Protein AF-A0A382T7W8-F1 (afdb_monomer)

Organism: NCBI:txid408172

Solvent-accessible surface area (backbone atoms only — not comparable to full-atom values): 5792 Å² total; per-residue (Å²): 133,56,65,56,66,67,54,48,40,66,73,26,38,45,56,27,25,52,68,56,70,65,60,43,75,67,51,45,52,49,53,52,50,43,17,41,72,63,24,56,38,64,34,42,55,50,86,75,90,58,77,22,21,9,39,61,43,50,34,61,68,61,52,53,44,44,48,67,74,53,28,65,84,33,58,71,57,40,50,45,56,58,68,60,46,56,88,92,44,56,72,65,53,27,34,35,70,34,62,38,38,33,43,47,74,69,105

Structure (mmCIF, N/CA/C/O backbone):
data_AF-A0A382T7W8-F1
#
_entry.id   AF-A0A382T7W8-F1
#
loop_
_atom_site.group_PDB
_atom_site.id
_atom_site.type_symbol
_atom_site.label_atom_id
_atom_site.label_alt_id
_atom_site.label_comp_id
_atom_site.label_asym_id
_atom_site.label_entity_id
_atom_site.label_seq_id
_atom_site.pdbx_PDB_ins_code
_atom_site.Cartn_x
_atom_site.Cartn_y
_atom_site.Cartn_z
_atom_site.occupancy
_atom_site.B_iso_or_equiv
_atom_site.auth_seq_id
_atom_site.auth_comp_id
_atom_site.auth_asym_id
_atom_site.auth_atom_id
_atom_site.pdbx_PDB_model_num
ATOM 1 N N . MET A 1 1 ? 10.746 -16.119 -11.000 1.00 75.88 1 MET A N 1
ATOM 2 C CA . MET A 1 1 ? 10.865 -16.362 -9.547 1.00 75.88 1 MET A CA 1
ATOM 3 C C . MET A 1 1 ? 10.128 -15.226 -8.864 1.00 75.88 1 MET A C 1
ATOM 5 O O . MET A 1 1 ? 10.427 -14.095 -9.216 1.00 75.88 1 MET A O 1
ATOM 9 N N . SER A 1 2 ? 9.146 -15.521 -8.011 1.00 92.50 2 SER A N 1
ATOM 10 C CA . SER A 1 2 ? 8.316 -14.541 -7.287 1.00 92.50 2 SER A CA 1
ATOM 11 C C . SER A 1 2 ? 8.603 -14.571 -5.792 1.00 92.50 2 SER A C 1
ATOM 13 O O . SER A 1 2 ? 9.297 -15.471 -5.315 1.00 92.50 2 SER A O 1
ATOM 15 N N . LEU A 1 3 ? 8.043 -13.608 -5.056 1.00 95.00 3 LEU A N 1
ATOM 16 C CA . LEU A 1 3 ? 7.921 -13.731 -3.605 1.00 95.00 3 LEU A CA 1
ATOM 17 C C . LEU A 1 3 ? 7.114 -14.987 -3.247 1.00 95.00 3 LEU A C 1
ATOM 19 O O . LEU A 1 3 ? 6.198 -15.383 -3.976 1.00 95.00 3 LEU A O 1
ATOM 23 N N . ASP A 1 4 ? 7.458 -15.607 -2.118 1.00 97.69 4 ASP A N 1
ATOM 24 C CA . ASP A 1 4 ? 6.678 -16.709 -1.565 1.00 97.69 4 ASP A CA 1
ATOM 25 C C . ASP A 1 4 ? 5.320 -16.185 -1.079 1.00 97.69 4 ASP A C 1
ATOM 27 O O . ASP A 1 4 ? 5.243 -15.241 -0.289 1.00 97.69 4 ASP A O 1
ATOM 31 N N . ALA A 1 5 ? 4.236 -16.796 -1.559 1.00 97.12 5 ALA A N 1
ATOM 32 C CA . ALA A 1 5 ? 2.883 -16.329 -1.273 1.00 97.12 5 ALA A CA 1
ATOM 33 C C . ALA A 1 5 ? 2.519 -16.453 0.216 1.00 97.12 5 ALA A C 1
ATOM 35 O O . ALA A 1 5 ? 1.780 -15.617 0.736 1.00 97.12 5 ALA A O 1
ATOM 36 N N . THR A 1 6 ? 3.055 -17.458 0.915 1.00 97.75 6 THR A N 1
ATOM 37 C CA . THR A 1 6 ? 2.817 -17.647 2.352 1.00 97.75 6 THR A CA 1
ATOM 38 C C . THR A 1 6 ? 3.509 -16.547 3.147 1.00 97.75 6 THR A C 1
ATOM 40 O O . THR A 1 6 ? 2.891 -15.950 4.026 1.00 97.75 6 THR A O 1
ATOM 43 N N . GLN A 1 7 ? 4.754 -16.215 2.800 1.00 98.25 7 GLN A N 1
ATOM 44 C CA . GLN A 1 7 ? 5.487 -15.112 3.421 1.00 98.25 7 GLN A CA 1
ATOM 45 C C . GLN A 1 7 ? 4.844 -13.758 3.117 1.00 98.25 7 GLN A C 1
ATOM 47 O O . GLN A 1 7 ? 4.626 -12.977 4.040 1.00 98.25 7 GLN A O 1
ATOM 52 N N . LEU A 1 8 ? 4.471 -13.488 1.861 1.00 98.31 8 LEU A N 1
ATOM 53 C CA . LEU A 1 8 ? 3.793 -12.241 1.489 1.00 98.31 8 LEU A CA 1
ATOM 54 C C . LEU A 1 8 ? 2.484 -12.073 2.276 1.00 98.31 8 LEU A C 1
ATOM 56 O O . LEU A 1 8 ? 2.207 -11.011 2.829 1.00 98.31 8 LEU A O 1
ATOM 60 N N . ARG A 1 9 ? 1.709 -13.149 2.408 1.00 98.19 9 ARG A N 1
ATOM 61 C CA . ARG A 1 9 ? 0.481 -13.164 3.202 1.00 98.19 9 ARG A CA 1
ATOM 62 C C . ARG A 1 9 ? 0.743 -12.912 4.689 1.00 98.19 9 ARG A C 1
ATOM 64 O O . ARG A 1 9 ? 0.160 -11.998 5.262 1.00 98.19 9 ARG A O 1
ATOM 71 N N . GLN A 1 10 ? 1.607 -13.711 5.313 1.00 98.19 10 GLN A N 1
ATOM 72 C CA . GLN A 1 10 ? 1.783 -13.730 6.770 1.00 98.19 10 GLN A CA 1
ATOM 73 C C . GLN A 1 10 ? 2.631 -12.572 7.301 1.00 98.19 10 GLN A C 1
ATOM 75 O O . GLN A 1 10 ? 2.416 -12.135 8.428 1.00 98.19 10 GLN A O 1
ATOM 80 N N . MET A 1 11 ? 3.597 -12.089 6.518 1.00 98.38 11 MET A N 1
ATOM 81 C CA . MET A 1 11 ? 4.572 -11.088 6.964 1.00 98.38 11 MET A CA 1
ATOM 82 C C . MET A 1 11 ? 4.256 -9.675 6.473 1.00 98.38 11 MET A C 1
ATOM 84 O O . MET A 1 11 ? 4.774 -8.718 7.043 1.00 98.38 11 MET A O 1
ATOM 88 N N . VAL A 1 12 ? 3.425 -9.533 5.436 1.00 98.38 12 VAL A N 1
ATOM 89 C CA . VAL A 1 12 ? 3.094 -8.227 4.847 1.00 98.38 12 VAL A CA 1
ATOM 90 C C . VAL A 1 12 ? 1.598 -7.964 4.900 1.00 98.38 12 VAL A C 1
ATOM 92 O O . VAL A 1 12 ? 1.178 -7.050 5.601 1.00 98.38 12 VAL A O 1
ATOM 95 N N . ILE A 1 13 ? 0.796 -8.757 4.182 1.00 98.62 13 ILE A N 1
ATOM 96 C CA . ILE A 1 13 ? -0.623 -8.450 3.957 1.00 98.62 13 ILE A CA 1
ATOM 97 C C . ILE A 1 13 ? -1.394 -8.512 5.268 1.00 98.62 13 ILE A C 1
ATOM 99 O O . ILE A 1 13 ? -2.012 -7.529 5.663 1.00 98.62 13 ILE A O 1
ATOM 103 N N . LYS A 1 14 ? -1.329 -9.639 5.981 1.00 98.56 14 LYS A N 1
ATOM 104 C CA . LYS A 1 14 ? -2.063 -9.802 7.234 1.00 98.56 14 LYS A CA 1
ATOM 105 C C . LYS A 1 14 ? -1.697 -8.727 8.269 1.00 98.56 14 LYS A C 1
ATOM 107 O O . LYS A 1 14 ? -2.616 -8.040 8.714 1.00 98.56 14 LYS A O 1
ATOM 112 N N . PRO A 1 15 ? -0.408 -8.491 8.597 1.00 98.44 15 PRO A N 1
ATOM 113 C CA . PRO A 1 15 ? -0.040 -7.449 9.554 1.00 98.44 15 PRO A CA 1
ATOM 114 C C . PRO A 1 15 ? -0.443 -6.037 9.116 1.00 98.44 15 PRO A C 1
ATOM 116 O O . PRO A 1 15 ? -0.810 -5.229 9.966 1.00 98.44 15 PRO A O 1
ATOM 119 N N . ALA A 1 16 ? -0.381 -5.728 7.816 1.00 98.19 16 ALA A N 1
ATOM 120 C CA . ALA A 1 16 ? -0.830 -4.444 7.283 1.00 98.19 16 ALA A CA 1
ATOM 121 C C . ALA A 1 16 ? -2.337 -4.252 7.511 1.00 98.19 16 ALA A C 1
ATOM 123 O O . ALA A 1 16 ? -2.759 -3.287 8.141 1.00 98.19 16 ALA A O 1
ATOM 124 N N . LEU A 1 17 ? -3.158 -5.226 7.107 1.00 98.44 17 LEU A N 1
ATOM 125 C CA . LEU A 1 17 ? -4.610 -5.129 7.263 1.00 98.44 17 LEU A CA 1
ATOM 126 C C . LEU A 1 17 ? -5.063 -5.134 8.731 1.00 98.44 17 LEU A C 1
ATOM 128 O O . LEU A 1 17 ? -6.069 -4.504 9.063 1.00 98.44 17 LEU A O 1
ATOM 132 N N . GLU A 1 18 ? -4.350 -5.844 9.611 1.00 98.12 18 GLU A N 1
ATOM 133 C CA . GLU A 1 18 ? -4.621 -5.844 11.054 1.00 98.12 18 GLU A CA 1
ATOM 134 C C . GLU A 1 18 ? -4.361 -4.464 11.669 1.00 98.12 18 GLU A C 1
ATOM 136 O O . GLU A 1 18 ? -5.200 -3.974 12.425 1.00 98.12 18 GLU A O 1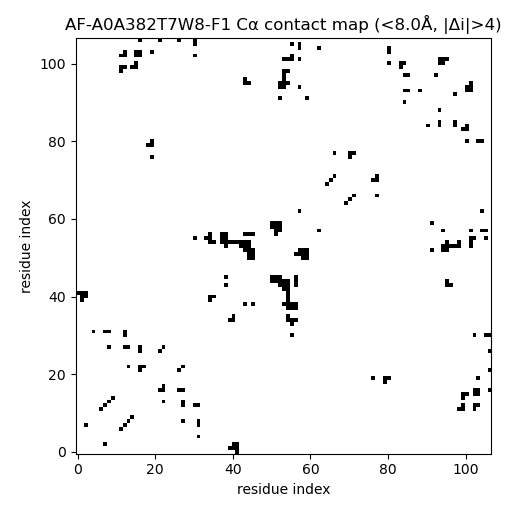
ATOM 141 N N . LYS A 1 19 ? -3.257 -3.800 11.298 1.00 96.81 19 LYS A N 1
ATOM 142 C CA . LYS A 1 19 ? -2.946 -2.431 11.747 1.00 96.81 19 LYS A CA 1
ATOM 143 C C . LYS A 1 19 ? -3.942 -1.404 11.214 1.00 96.81 19 LYS A C 1
ATOM 145 O O . LYS A 1 19 ? -4.376 -0.531 11.964 1.00 96.81 19 LYS A O 1
ATOM 150 N N . LEU A 1 20 ? -4.385 -1.567 9.969 1.00 96.25 20 LEU A N 1
ATOM 151 C CA . LEU A 1 20 ? -5.451 -0.749 9.395 1.00 96.25 20 LEU A CA 1
ATOM 152 C C . LEU A 1 20 ? -6.803 -0.972 10.102 1.00 96.25 20 LEU A C 1
ATOM 154 O O . LEU A 1 20 ? -7.677 -0.103 10.096 1.00 96.25 20 LEU A O 1
ATOM 158 N N . GLY A 1 21 ? -6.985 -2.127 10.752 1.00 97.25 21 GLY A N 1
ATOM 159 C CA . GLY A 1 21 ? -8.248 -2.559 11.353 1.00 97.25 21 GLY A CA 1
ATOM 160 C C . GLY A 1 21 ? -9.277 -3.039 10.325 1.00 97.25 21 GLY A C 1
ATOM 161 O O . GLY A 1 21 ? -10.470 -3.049 10.615 1.00 97.25 21 GLY A O 1
ATOM 162 N N . LEU A 1 22 ? -8.825 -3.418 9.124 1.00 97.19 22 LEU A N 1
ATOM 163 C CA . LEU A 1 22 ? -9.660 -3.872 8.003 1.00 97.19 22 LEU A CA 1
ATOM 164 C C . LEU A 1 22 ? -9.397 -5.334 7.612 1.00 97.19 22 LEU A C 1
ATOM 166 O O . LEU A 1 22 ? -9.824 -5.784 6.538 1.00 97.19 22 LEU A O 1
ATOM 170 N N . TRP A 1 23 ? -8.700 -6.081 8.471 1.00 98.44 23 TRP A N 1
ATOM 171 C CA . TRP A 1 23 ? -8.429 -7.493 8.245 1.00 98.44 23 TRP A CA 1
ATOM 172 C C . TRP A 1 23 ? -9.706 -8.335 8.289 1.00 98.44 23 TRP A C 1
ATOM 174 O O . TRP A 1 23 ? -10.550 -8.234 9.178 1.00 98.44 23 TRP A O 1
ATOM 184 N N . SER A 1 24 ? -9.803 -9.219 7.307 1.00 98.50 24 SER A N 1
ATOM 185 C CA . SER A 1 24 ? -10.656 -10.399 7.300 1.00 98.50 24 SER A CA 1
ATOM 186 C C . SER A 1 24 ? -9.992 -11.422 6.384 1.00 98.50 24 SER A C 1
ATOM 188 O O . SER A 1 24 ? -9.199 -11.046 5.519 1.00 98.50 24 SER A O 1
ATOM 190 N N . MET A 1 25 ? -10.347 -12.700 6.514 1.00 97.88 25 MET A N 1
ATOM 191 C CA . MET A 1 25 ? -9.825 -13.739 5.618 1.00 97.88 25 MET A CA 1
ATOM 192 C C . MET A 1 25 ? -10.085 -13.400 4.139 1.00 97.88 25 MET A C 1
ATOM 194 O O . MET A 1 25 ? -9.205 -13.561 3.304 1.00 97.88 25 MET A O 1
ATOM 198 N N . ALA A 1 26 ? -11.262 -12.852 3.818 1.00 98.44 26 ALA A N 1
ATOM 199 C CA . ALA A 1 26 ? -11.593 -12.438 2.456 1.00 98.44 26 ALA A CA 1
ATOM 200 C C . ALA A 1 26 ? -10.742 -11.253 1.967 1.00 98.44 26 ALA A C 1
ATOM 202 O O . ALA A 1 26 ? -10.311 -11.243 0.818 1.00 98.44 26 ALA A O 1
ATOM 203 N N . ALA A 1 27 ? -10.481 -10.267 2.831 1.00 98.44 27 ALA A N 1
ATOM 204 C CA . ALA A 1 27 ? -9.637 -9.123 2.492 1.00 98.44 27 ALA A CA 1
ATOM 205 C C . ALA A 1 27 ? -8.178 -9.536 2.249 1.00 98.44 27 ALA A C 1
ATOM 207 O O . ALA A 1 27 ? -7.548 -9.053 1.315 1.00 98.44 27 ALA A O 1
ATOM 208 N N . GLU A 1 28 ? -7.656 -10.454 3.061 1.00 98.31 28 GLU A N 1
ATOM 209 C CA . GLU A 1 28 ? -6.310 -11.004 2.901 1.00 98.31 28 GLU A CA 1
ATOM 210 C C . GLU A 1 28 ? -6.148 -11.746 1.564 1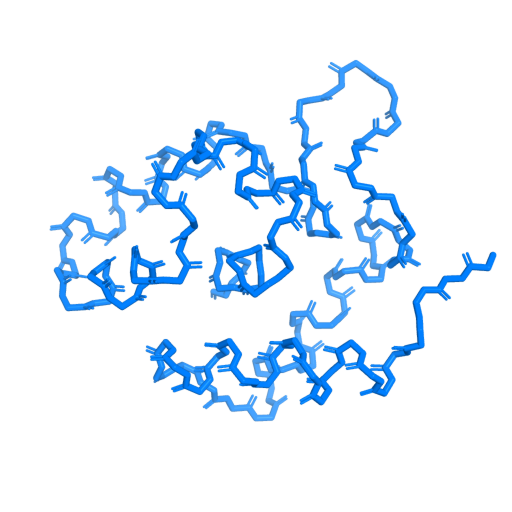.00 98.31 28 GLU A C 1
ATOM 212 O O . GLU A 1 28 ? -5.188 -11.494 0.835 1.00 98.31 28 GLU A O 1
ATOM 217 N N . GLU A 1 29 ? -7.104 -12.614 1.214 1.00 98.25 29 GLU A N 1
ATOM 218 C CA . GLU A 1 29 ? -7.103 -13.327 -0.071 1.00 98.25 29 GLU A CA 1
ATOM 219 C C . GLU A 1 29 ? -7.235 -12.370 -1.258 1.00 98.25 29 GLU A C 1
ATOM 221 O O . GLU A 1 29 ? -6.538 -12.537 -2.258 1.00 98.25 29 GLU A O 1
ATOM 226 N N . LEU A 1 30 ? -8.081 -11.340 -1.141 1.00 98.62 30 LEU A N 1
ATOM 227 C CA . LEU A 1 30 ? -8.241 -10.328 -2.183 1.00 98.62 30 LEU A CA 1
ATOM 228 C C . LEU A 1 30 ? -6.924 -9.590 -2.437 1.00 98.62 30 LEU A C 1
ATOM 230 O O . LEU A 1 30 ? -6.465 -9.541 -3.572 1.00 98.62 30 LEU A O 1
ATOM 234 N N . VAL A 1 31 ? -6.288 -9.066 -1.386 1.00 98.69 31 VAL A N 1
ATOM 235 C CA . VAL A 1 31 ? -5.038 -8.300 -1.512 1.00 98.69 31 VAL A CA 1
ATOM 236 C C . VAL A 1 31 ? -3.902 -9.182 -2.042 1.00 98.69 31 VAL A C 1
ATOM 238 O O . VAL A 1 31 ? -3.099 -8.723 -2.856 1.00 98.69 31 VAL A O 1
ATOM 241 N N . LEU A 1 32 ? -3.836 -10.460 -1.654 1.00 98.69 32 LEU A N 1
ATOM 242 C CA . LEU A 1 32 ? -2.864 -11.394 -2.229 1.00 98.69 32 LEU A CA 1
ATOM 243 C C . LEU A 1 32 ? -3.147 -11.666 -3.712 1.00 98.69 32 LEU A C 1
ATOM 245 O O . LEU A 1 32 ? -2.223 -11.644 -4.527 1.00 98.69 32 LEU A O 1
ATOM 249 N N . GLY A 1 33 ? -4.411 -11.914 -4.058 1.00 98.50 33 GLY A N 1
ATOM 250 C CA . GLY A 1 33 ? -4.850 -12.149 -5.430 1.00 98.50 33 GLY A CA 1
ATOM 251 C C . GLY A 1 33 ? -4.515 -10.973 -6.344 1.00 98.50 33 GLY A C 1
ATOM 252 O O . GLY A 1 33 ? -3.951 -11.182 -7.416 1.00 98.50 33 GLY A O 1
ATOM 253 N N . THR A 1 34 ? -4.759 -9.743 -5.887 1.00 98.50 34 THR A N 1
ATOM 254 C CA . THR A 1 34 ? -4.397 -8.525 -6.621 1.00 98.50 34 THR A CA 1
ATOM 255 C C . THR A 1 34 ? -2.892 -8.454 -6.872 1.00 98.50 34 THR A C 1
ATOM 257 O O . THR A 1 34 ? -2.486 -8.243 -8.008 1.00 98.50 34 THR A O 1
ATOM 260 N N . ALA A 1 35 ? -2.039 -8.724 -5.874 1.00 98.44 35 ALA A N 1
ATOM 261 C CA . ALA A 1 35 ? -0.586 -8.724 -6.087 1.00 98.44 35 ALA A CA 1
ATOM 262 C C . ALA A 1 35 ? -0.136 -9.742 -7.156 1.00 98.44 35 ALA A C 1
ATOM 264 O O . ALA A 1 35 ? 0.778 -9.474 -7.941 1.00 98.44 35 ALA A O 1
ATOM 265 N N . ILE A 1 36 ? -0.776 -10.915 -7.197 1.00 98.06 36 ILE A N 1
ATOM 266 C CA . ILE A 1 36 ? -0.491 -11.953 -8.195 1.00 98.06 36 ILE A CA 1
ATOM 267 C C . ILE A 1 36 ? -0.941 -11.508 -9.591 1.00 98.06 36 ILE A C 1
ATOM 269 O O . ILE A 1 36 ? -0.188 -11.674 -10.546 1.00 98.06 36 ILE A O 1
ATOM 273 N N . VAL A 1 37 ? -2.145 -10.950 -9.724 1.00 97.88 37 VAL A N 1
ATOM 274 C CA . VAL A 1 37 ? -2.690 -10.532 -11.025 1.00 97.88 37 VAL A CA 1
ATOM 275 C C . VAL A 1 37 ? -1.927 -9.336 -11.590 1.00 97.88 37 VAL A C 1
ATOM 277 O O . VAL A 1 37 ? -1.554 -9.350 -12.759 1.00 97.88 37 VAL A O 1
ATOM 280 N N . GLU A 1 38 ? -1.659 -8.335 -10.756 1.00 97.50 38 GLU A N 1
ATOM 281 C CA . GLU A 1 38 ? -1.102 -7.055 -11.194 1.00 97.50 38 GLU A CA 1
ATOM 282 C C . GLU A 1 38 ? 0.404 -7.120 -11.473 1.00 97.50 38 GLU A C 1
ATOM 284 O O . GLU A 1 38 ? 0.905 -6.501 -12.410 1.00 97.50 38 GLU A O 1
ATOM 289 N N . SER A 1 39 ? 1.161 -7.883 -10.678 1.00 97.06 39 SER A N 1
ATOM 290 C CA . SER A 1 39 ? 2.629 -7.885 -10.766 1.00 97.06 39 SER A CA 1
ATOM 291 C C . SER A 1 39 ? 3.276 -9.264 -10.746 1.00 97.06 39 SER A C 1
ATOM 293 O O . SER A 1 39 ? 4.506 -9.354 -10.658 1.00 97.06 39 SER A O 1
ATOM 295 N N . ALA A 1 40 ? 2.482 -10.341 -10.769 1.00 97.06 40 ALA A N 1
ATOM 296 C CA . ALA A 1 40 ? 2.942 -11.705 -10.502 1.00 97.06 40 ALA A CA 1
ATOM 297 C C . ALA A 1 40 ? 3.678 -11.852 -9.152 1.00 97.06 40 ALA A C 1
ATOM 299 O O . ALA A 1 40 ? 4.465 -12.783 -8.980 1.00 97.06 40 ALA A O 1
ATOM 300 N N . ALA A 1 41 ? 3.448 -10.930 -8.204 1.00 97.12 41 ALA A N 1
ATOM 301 C CA . ALA A 1 41 ? 4.232 -10.770 -6.978 1.00 97.12 41 ALA A CA 1
ATOM 302 C C . ALA A 1 41 ? 5.758 -10.689 -7.235 1.00 97.12 41 ALA A C 1
ATOM 304 O O . ALA A 1 41 ? 6.569 -11.255 -6.492 1.00 97.12 41 ALA A O 1
ATOM 305 N N . ILE A 1 42 ? 6.141 -10.018 -8.328 1.00 96.44 42 ILE A N 1
ATOM 306 C CA . ILE A 1 42 ? 7.524 -9.868 -8.807 1.00 96.44 42 ILE A CA 1
ATOM 307 C C . ILE A 1 42 ? 7.864 -8.396 -9.043 1.00 96.44 42 ILE A C 1
ATOM 309 O O . ILE A 1 42 ? 8.922 -7.929 -8.620 1.00 96.44 42 ILE A O 1
ATOM 313 N N . TYR A 1 43 ? 7.002 -7.671 -9.754 1.00 96.56 43 TYR A N 1
ATOM 314 C CA . TYR A 1 43 ? 7.347 -6.360 -10.299 1.00 96.56 43 TYR A CA 1
ATOM 315 C C . TYR A 1 43 ? 6.878 -5.213 -9.399 1.00 96.56 43 TYR A C 1
ATOM 317 O O . TYR A 1 43 ? 5.717 -5.132 -9.016 1.00 96.56 43 TYR A O 1
ATOM 325 N N . LEU A 1 44 ? 7.788 -4.284 -9.092 1.00 96.38 44 LEU A N 1
ATOM 326 C CA . LEU A 1 44 ? 7.482 -3.062 -8.328 1.00 96.38 44 LEU A CA 1
ATOM 327 C C . LEU A 1 44 ? 7.186 -1.849 -9.220 1.00 96.38 44 LEU A C 1
ATOM 329 O O . LEU A 1 44 ? 6.862 -0.772 -8.725 1.00 96.38 44 LEU A O 1
ATOM 333 N N . ARG A 1 45 ? 7.329 -2.000 -10.536 1.00 94.25 45 ARG A N 1
ATOM 334 C CA . ARG A 1 45 ? 7.006 -0.981 -11.532 1.00 94.25 45 ARG A CA 1
ATOM 335 C C . ARG A 1 45 ? 6.386 -1.667 -12.736 1.00 94.25 45 ARG A C 1
ATOM 337 O O . ARG A 1 45 ? 6.874 -2.719 -13.150 1.00 94.25 45 ARG A O 1
ATOM 344 N N . GLN A 1 46 ? 5.348 -1.049 -13.281 1.00 91.88 46 GLN A N 1
ATOM 345 C CA . GLN A 1 46 ? 4.652 -1.547 -14.456 1.00 91.88 46 GLN A CA 1
ATOM 346 C C . GLN A 1 46 ? 5.593 -1.722 -15.649 1.00 91.88 46 GLN A C 1
ATOM 348 O O . GLN A 1 46 ? 6.504 -0.922 -15.880 1.00 91.88 46 GLN A O 1
ATOM 353 N N . HIS A 1 47 ? 5.339 -2.749 -16.456 1.00 85.25 47 HIS A N 1
ATOM 354 C CA . HIS A 1 47 ? 5.936 -2.845 -17.781 1.00 85.25 47 HIS A CA 1
ATOM 355 C C . HIS A 1 47 ? 5.254 -1.870 -18.749 1.00 85.25 47 HIS A C 1
ATOM 357 O O . HIS A 1 47 ? 4.030 -1.836 -18.852 1.00 85.25 47 HIS A O 1
ATOM 363 N N . GLY A 1 48 ? 6.052 -1.107 -19.497 1.00 84.12 48 GLY A N 1
ATOM 364 C 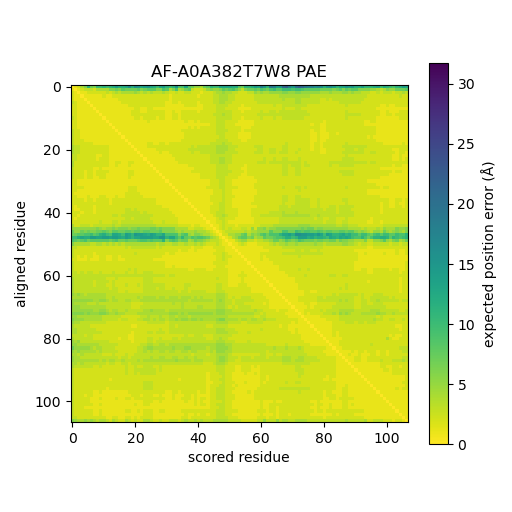CA . GLY A 1 48 ? 5.564 -0.101 -20.443 1.00 84.12 48 GLY A CA 1
ATOM 365 C C . GLY A 1 48 ? 5.711 1.325 -19.912 1.00 84.12 48 GLY A C 1
ATOM 366 O O . GLY A 1 48 ? 6.595 1.604 -19.106 1.00 84.12 48 GLY A O 1
ATOM 367 N N . ALA A 1 49 ? 4.876 2.238 -20.410 1.00 83.62 49 ALA A N 1
ATOM 368 C CA . ALA A 1 49 ? 4.936 3.668 -20.082 1.00 83.62 49 ALA A CA 1
ATOM 369 C C . ALA A 1 49 ? 3.978 4.091 -18.947 1.00 83.62 49 ALA A C 1
ATOM 371 O O . ALA A 1 49 ? 3.840 5.284 -18.687 1.00 83.62 49 ALA A O 1
ATOM 372 N N . GLY A 1 50 ? 3.292 3.136 -18.308 1.00 87.50 50 GLY A N 1
ATOM 373 C CA . GLY A 1 50 ? 2.327 3.406 -17.241 1.00 87.50 50 GLY A CA 1
ATOM 374 C C . GLY A 1 50 ? 2.996 3.739 -15.898 1.00 87.50 50 GLY A C 1
ATOM 375 O O . GLY A 1 50 ? 4.118 3.288 -15.644 1.00 87.50 50 GLY A O 1
ATOM 376 N N . PRO A 1 51 ? 2.347 4.545 -15.035 1.00 96.25 51 PRO A N 1
ATOM 377 C CA . PRO A 1 51 ? 2.958 5.057 -13.813 1.00 96.25 51 PRO A CA 1
ATOM 378 C C . PRO A 1 51 ? 2.781 4.139 -12.596 1.00 96.25 51 PRO A C 1
ATOM 380 O O . PRO A 1 51 ? 3.191 4.536 -11.508 1.00 96.25 51 PRO A O 1
ATOM 383 N N . ALA A 1 52 ? 2.162 2.963 -12.739 1.00 97.50 52 ALA A N 1
ATOM 384 C CA . ALA A 1 52 ? 1.785 2.114 -11.616 1.00 97.50 52 ALA A CA 1
ATOM 385 C C . ALA A 1 52 ? 2.983 1.544 -10.828 1.00 97.50 52 ALA A C 1
ATOM 387 O O . ALA A 1 52 ? 4.028 1.179 -11.390 1.00 97.50 52 ALA A O 1
ATOM 388 N N . LEU A 1 53 ? 2.824 1.485 -9.498 1.00 98.19 53 LEU A N 1
ATOM 389 C CA . LEU A 1 53 ? 3.892 1.206 -8.534 1.00 98.19 53 LEU A CA 1
ATOM 390 C C . LEU A 1 53 ? 3.537 0.077 -7.557 1.00 98.19 53 LEU A C 1
ATOM 392 O O . LEU A 1 53 ? 2.384 -0.112 -7.171 1.00 98.19 53 LEU A O 1
ATOM 396 N N . GLY A 1 54 ? 4.574 -0.629 -7.102 1.00 97.88 54 GLY A N 1
ATOM 397 C CA . GLY A 1 54 ? 4.492 -1.675 -6.085 1.00 97.88 54 GLY A CA 1
ATOM 398 C C . GLY A 1 54 ? 3.869 -2.976 -6.592 1.00 97.88 54 GLY A C 1
ATOM 399 O O . GLY A 1 54 ? 3.493 -3.101 -7.755 1.00 97.88 54 GLY A O 1
ATOM 400 N N . LEU A 1 55 ? 3.740 -3.965 -5.705 1.00 98.06 55 LEU A N 1
ATOM 401 C CA . LEU A 1 55 ? 3.180 -5.273 -6.075 1.00 98.06 55 LEU A CA 1
ATOM 402 C C . LEU A 1 55 ? 1.710 -5.202 -6.514 1.00 98.06 55 LEU A C 1
ATOM 404 O O . LEU A 1 55 ? 1.258 -6.061 -7.264 1.00 98.06 55 LEU A O 1
ATOM 408 N N . TRP A 1 56 ? 0.983 -4.183 -6.060 1.00 98.38 56 TRP A N 1
ATOM 409 C CA . TRP A 1 56 ? -0.430 -3.964 -6.379 1.00 98.38 56 TRP A CA 1
ATOM 410 C C . TRP A 1 56 ? -0.652 -2.989 -7.534 1.00 98.38 56 TRP A C 1
ATOM 412 O O . TRP A 1 56 ? -1.796 -2.660 -7.810 1.00 98.38 56 TRP A O 1
ATOM 422 N N . GLN A 1 57 ? 0.424 -2.520 -8.180 1.00 98.12 57 GLN A N 1
ATOM 423 C CA . GLN A 1 57 ? 0.372 -1.631 -9.346 1.00 98.12 57 GLN A CA 1
ATOM 424 C C . GLN A 1 57 ? -0.599 -0.453 -9.154 1.00 98.12 57 GLN A C 1
ATOM 426 O O . GLN A 1 57 ? -1.428 -0.146 -10.006 1.00 98.12 57 GLN A O 1
ATOM 431 N N . VAL A 1 58 ? -0.472 0.243 -8.024 1.00 98.00 58 VAL A N 1
ATOM 432 C CA . VAL A 1 58 ? -1.288 1.428 -7.750 1.00 98.00 58 VAL A CA 1
ATOM 433 C C . VAL A 1 58 ? -0.698 2.614 -8.504 1.00 98.00 58 VAL A C 1
ATOM 435 O O . VAL A 1 58 ? 0.491 2.920 -8.367 1.00 98.00 58 VAL A O 1
ATOM 438 N N . GLU A 1 59 ? -1.519 3.297 -9.299 1.00 97.50 59 GLU A N 1
ATOM 439 C CA . GLU A 1 59 ? -1.119 4.552 -9.930 1.00 97.50 59 GLU A CA 1
ATOM 440 C C . GLU A 1 59 ? -1.095 5.699 -8.905 1.00 97.50 59 GLU A C 1
ATOM 442 O O . GLU A 1 59 ? -2.013 5.811 -8.087 1.00 97.50 59 GLU A O 1
ATOM 447 N N . PRO A 1 60 ? -0.107 6.612 -8.963 1.00 96.75 60 PRO A N 1
ATOM 448 C CA . PRO A 1 60 ? -0.053 7.771 -8.071 1.00 96.75 60 PRO A CA 1
ATOM 449 C C . PRO A 1 60 ? -1.325 8.631 -8.088 1.00 96.75 60 PRO A C 1
ATOM 451 O O . PRO A 1 60 ? -1.747 9.110 -7.046 1.00 96.75 60 PRO A O 1
ATOM 454 N N . ALA A 1 61 ? -1.986 8.774 -9.241 1.00 96.56 61 ALA A N 1
ATOM 455 C CA . ALA A 1 61 ? -3.240 9.523 -9.328 1.00 96.56 61 ALA A CA 1
ATOM 456 C C . ALA A 1 61 ? -4.390 8.835 -8.566 1.00 96.56 61 ALA A C 1
ATOM 458 O O . ALA A 1 61 ? -5.168 9.504 -7.892 1.00 96.56 61 ALA A O 1
ATOM 459 N N . THR A 1 62 ? -4.479 7.501 -8.630 1.00 96.56 62 THR A N 1
ATOM 460 C CA . THR A 1 62 ? -5.438 6.712 -7.838 1.00 96.56 62 THR A CA 1
ATOM 461 C C . THR A 1 62 ? -5.153 6.832 -6.345 1.00 96.56 62 THR A C 1
ATOM 463 O O . THR A 1 62 ? -6.069 6.908 -5.531 1.00 96.56 62 THR A O 1
ATOM 466 N N . HIS A 1 63 ? -3.875 6.873 -5.977 1.00 96.62 63 HIS A N 1
ATOM 467 C CA . HIS A 1 63 ? -3.457 7.100 -4.602 1.00 96.62 63 HIS A CA 1
ATOM 468 C C . HIS A 1 63 ? -3.851 8.492 -4.098 1.00 96.62 63 HIS A C 1
ATOM 470 O O . HIS A 1 63 ? -4.454 8.597 -3.036 1.00 96.62 63 HIS A O 1
ATOM 476 N N . ASP A 1 64 ? -3.602 9.548 -4.868 1.00 95.56 64 ASP A N 1
ATOM 477 C CA . ASP A 1 64 ? -4.018 10.906 -4.502 1.00 95.56 64 ASP A CA 1
ATOM 478 C C . ASP A 1 64 ? -5.552 11.019 -4.373 1.00 95.56 64 ASP A C 1
ATOM 480 O O . ASP A 1 64 ? -6.069 11.659 -3.448 1.00 95.56 64 ASP A O 1
ATOM 484 N N . ASP A 1 65 ? -6.300 10.346 -5.254 1.00 96.50 65 ASP A N 1
ATOM 485 C CA . ASP A 1 65 ? -7.763 10.251 -5.187 1.00 96.50 65 ASP A CA 1
ATOM 486 C C . ASP A 1 65 ? -8.245 9.574 -3.890 1.00 96.50 65 ASP A C 1
ATOM 488 O O . ASP A 1 65 ? -9.120 10.103 -3.199 1.00 96.50 65 ASP A O 1
ATOM 492 N N . LEU A 1 66 ? -7.603 8.470 -3.483 1.00 95.25 66 LEU A N 1
ATOM 493 C CA . LEU A 1 66 ? -7.881 7.790 -2.212 1.00 95.25 66 LEU A CA 1
ATOM 494 C C . LEU A 1 66 ? -7.789 8.766 -1.026 1.00 95.25 66 LEU A C 1
ATOM 496 O O . LEU A 1 66 ? -8.665 8.775 -0.155 1.00 95.25 66 LEU A O 1
ATOM 500 N N . TYR A 1 67 ? -6.769 9.626 -0.986 1.00 92.75 67 TYR A N 1
ATOM 501 C CA . TYR A 1 67 ? -6.635 10.609 0.094 1.00 92.75 67 TYR A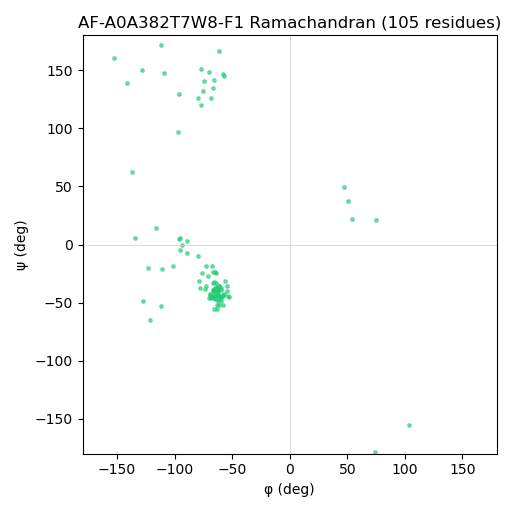 CA 1
ATOM 502 C C . TYR A 1 67 ? -7.681 11.710 0.035 1.00 92.75 67 TYR A C 1
ATOM 504 O O . TYR A 1 67 ? -8.273 12.065 1.058 1.00 92.75 67 TYR A O 1
ATOM 512 N N . THR A 1 68 ? -7.892 12.263 -1.154 1.00 93.88 68 THR A N 1
ATOM 513 C CA . THR A 1 68 ? -8.731 13.449 -1.338 1.00 93.88 68 THR A CA 1
ATOM 514 C C . THR A 1 68 ? -10.218 13.136 -1.203 1.00 93.88 68 THR A C 1
ATOM 516 O O . THR A 1 68 ? -10.941 13.913 -0.577 1.00 93.88 68 THR A O 1
ATOM 519 N N . ASN A 1 69 ? -10.668 11.981 -1.698 1.00 95.69 69 ASN A N 1
ATOM 520 C CA . ASN A 1 69 ? -12.090 11.667 -1.839 1.00 95.69 69 ASN A CA 1
ATOM 521 C C . ASN A 1 69 ? -12.599 10.568 -0.900 1.00 95.69 69 ASN A C 1
ATOM 523 O O . ASN A 1 69 ? -13.800 10.511 -0.633 1.00 95.69 69 ASN A O 1
ATOM 527 N N . TYR A 1 70 ? -11.726 9.711 -0.362 1.00 94.69 70 TYR A N 1
ATOM 528 C CA . TYR A 1 70 ? -12.142 8.618 0.524 1.00 94.69 70 TYR A CA 1
ATOM 529 C C . TYR A 1 70 ? -11.669 8.806 1.968 1.00 94.69 70 TYR A C 1
ATOM 531 O O . TYR A 1 70 ? -12.484 8.773 2.896 1.00 94.69 70 TYR A O 1
ATOM 539 N N . LEU A 1 71 ? -10.369 9.037 2.177 1.00 95.50 71 LEU A N 1
ATOM 540 C CA . LEU A 1 71 ? -9.792 9.185 3.517 1.00 95.50 71 LEU A CA 1
ATOM 541 C C . LEU A 1 71 ? -10.096 10.546 4.153 1.00 95.50 71 LEU A C 1
ATOM 543 O O . LEU A 1 71 ? -10.155 10.635 5.380 1.00 95.50 71 LEU A O 1
ATOM 547 N N . SER A 1 72 ? -10.368 11.583 3.356 1.00 93.25 72 SER A N 1
ATOM 548 C CA . SER A 1 72 ? -10.765 12.912 3.850 1.00 93.25 72 SER A CA 1
ATOM 549 C C . SER A 1 72 ? -12.007 12.874 4.754 1.00 93.25 72 SER A C 1
ATOM 551 O O . SER A 1 72 ? -12.099 13.636 5.717 1.00 93.25 72 SER A O 1
ATOM 553 N N . TYR A 1 73 ? -12.918 11.926 4.514 1.00 95.38 73 TYR A N 1
ATOM 554 C CA . TYR A 1 73 ? -14.116 11.690 5.327 1.00 95.38 73 TYR A CA 1
ATOM 555 C C . TYR A 1 73 ? -13.922 10.624 6.420 1.00 95.38 73 TYR A C 1
ATOM 557 O O . TYR A 1 73 ? -14.861 10.315 7.154 1.00 95.38 73 TYR A O 1
ATOM 565 N N . ARG A 1 74 ? -12.728 10.026 6.527 1.00 96.38 74 ARG A N 1
ATOM 566 C CA . ARG A 1 74 ? -12.413 8.888 7.410 1.00 96.38 74 ARG A CA 1
ATOM 567 C C . ARG A 1 74 ? -11.074 9.099 8.102 1.00 96.38 74 ARG A C 1
ATOM 569 O O . ARG A 1 74 ? -10.136 8.325 7.926 1.00 96.38 74 ARG A O 1
ATOM 576 N N . GLN A 1 75 ? -11.009 10.157 8.904 1.00 94.81 75 GLN A N 1
ATOM 577 C CA . GLN A 1 75 ? -9.770 10.638 9.518 1.00 94.81 75 GLN A CA 1
ATOM 578 C C . GLN A 1 75 ? -9.005 9.545 10.272 1.00 94.81 75 GLN A C 1
ATOM 580 O O . GLN A 1 75 ? -7.808 9.404 10.061 1.00 94.81 75 GLN A O 1
ATOM 585 N N . GLU A 1 76 ? -9.686 8.723 11.076 1.00 96.06 76 GLU A N 1
ATOM 586 C CA . GLU A 1 76 ? -9.035 7.639 11.825 1.00 96.06 76 GLU A CA 1
ATOM 587 C C . GLU A 1 76 ? -8.388 6.594 10.902 1.00 96.06 76 GLU A C 1
ATOM 589 O O . GLU A 1 76 ? -7.253 6.179 11.131 1.00 96.06 76 GLU A O 1
ATOM 594 N N . LEU A 1 77 ? -9.077 6.207 9.823 1.00 96.81 77 LEU A N 1
ATOM 595 C CA . LEU A 1 77 ? -8.539 5.276 8.831 1.00 96.81 77 LEU A CA 1
ATOM 596 C C . LEU A 1 77 ? -7.330 5.884 8.108 1.00 96.81 77 LEU A C 1
ATOM 598 O O . LEU A 1 77 ? -6.310 5.220 7.948 1.00 96.81 77 LEU A O 1
ATOM 602 N N . GLY A 1 78 ? -7.434 7.157 7.715 1.00 96.06 78 GLY A N 1
ATOM 603 C CA . GLY A 1 78 ? -6.339 7.886 7.079 1.00 96.06 78 GLY A CA 1
ATOM 604 C C . GLY A 1 78 ? -5.115 8.020 7.984 1.00 96.06 78 GLY A C 1
ATOM 605 O O . GLY A 1 78 ? -3.993 7.863 7.511 1.00 96.06 78 GLY A O 1
ATOM 606 N N . SER A 1 79 ? -5.314 8.251 9.285 1.00 95.38 79 SER A N 1
ATOM 607 C CA . SER A 1 79 ? -4.231 8.292 10.271 1.00 95.38 79 SER A CA 1
ATOM 608 C C . SER A 1 79 ? -3.507 6.953 10.375 1.00 95.38 79 SER A C 1
ATOM 610 O O . SER A 1 79 ? -2.286 6.940 10.257 1.00 95.38 79 SER A O 1
ATOM 612 N N . ARG A 1 80 ? -4.236 5.835 10.509 1.00 96.38 80 ARG A N 1
ATOM 613 C CA . ARG A 1 80 ? -3.633 4.490 10.588 1.00 96.38 80 ARG A CA 1
ATOM 614 C C . ARG A 1 80 ? -2.820 4.148 9.340 1.00 96.38 80 ARG A C 1
ATOM 616 O O . ARG A 1 80 ? -1.680 3.715 9.457 1.00 96.38 80 ARG A O 1
ATOM 623 N N . LEU A 1 81 ? -3.367 4.428 8.157 1.00 95.69 81 LEU A N 1
ATOM 624 C CA . LEU A 1 81 ? -2.663 4.211 6.889 1.00 95.69 81 LEU A CA 1
ATOM 625 C C . LEU A 1 81 ? -1.385 5.070 6.800 1.00 95.69 81 LEU A C 1
ATOM 627 O O . LEU A 1 81 ? -0.325 4.624 6.358 1.00 95.69 81 LEU A O 1
ATOM 631 N N . MET A 1 82 ? -1.450 6.316 7.274 1.00 94.44 82 MET A N 1
ATOM 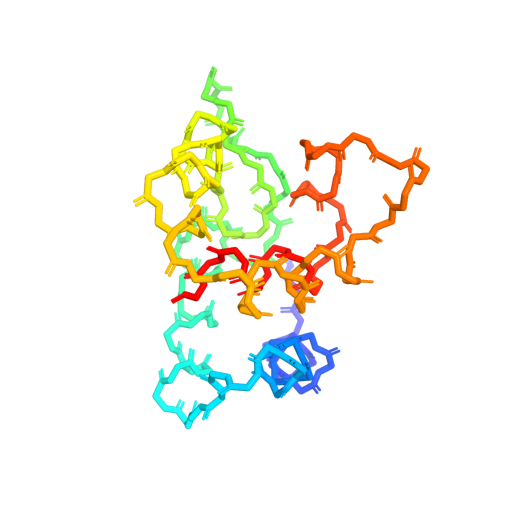632 C CA . MET A 1 82 ? -0.307 7.230 7.289 1.00 94.44 82 MET A CA 1
ATOM 633 C C . MET A 1 82 ? 0.761 6.883 8.336 1.00 94.44 82 MET A C 1
ATOM 635 O O . MET A 1 82 ? 1.891 7.346 8.188 1.00 94.44 82 MET A O 1
ATOM 639 N N . GLU A 1 83 ? 0.458 6.089 9.365 1.00 94.88 83 GLU A N 1
ATOM 640 C CA . GLU A 1 83 ? 1.444 5.622 10.356 1.00 94.88 83 GLU A CA 1
ATOM 641 C C . GLU A 1 83 ? 2.423 4.596 9.774 1.00 94.88 83 GLU A C 1
ATOM 643 O O . GLU A 1 83 ? 3.560 4.490 10.236 1.00 94.88 83 GLU A O 1
ATOM 648 N N . LEU A 1 84 ? 2.009 3.852 8.745 1.00 91.56 84 LEU A N 1
ATOM 649 C CA . LEU A 1 84 ? 2.820 2.800 8.131 1.00 91.56 84 LEU A CA 1
ATOM 650 C C . LEU A 1 84 ? 3.708 3.276 6.989 1.00 91.56 84 LEU A C 1
ATOM 652 O O . LEU A 1 84 ? 4.570 2.520 6.525 1.00 91.56 84 LEU A O 1
ATOM 656 N N . ARG A 1 85 ? 3.561 4.531 6.557 1.00 95.75 85 ARG A N 1
ATOM 657 C CA . ARG A 1 85 ? 4.503 5.137 5.615 1.00 95.75 85 ARG A CA 1
ATOM 658 C C . ARG A 1 85 ? 5.845 5.394 6.300 1.0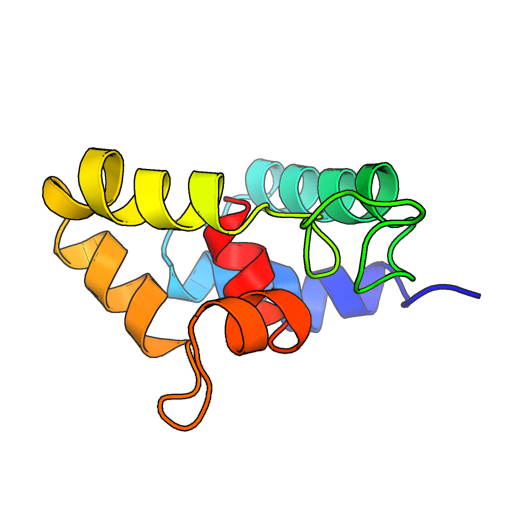0 95.75 85 ARG A C 1
ATOM 660 O O . ARG A 1 85 ? 5.914 5.780 7.463 1.00 95.75 85 ARG A O 1
ATOM 667 N N . SER A 1 86 ? 6.921 5.310 5.532 1.00 96.81 86 SER A N 1
ATOM 668 C CA . SER A 1 86 ? 8.195 5.911 5.907 1.00 96.81 86 SER A CA 1
ATOM 669 C C . SER A 1 86 ? 8.125 7.422 5.664 1.00 96.81 86 SER A C 1
ATOM 671 O O . SER A 1 86 ? 7.930 7.834 4.515 1.00 96.81 86 SER A O 1
ATOM 673 N N . PRO A 1 87 ? 8.303 8.277 6.690 1.00 95.31 87 PRO A N 1
ATOM 674 C CA . PRO A 1 87 ? 8.262 9.725 6.510 1.00 95.31 87 PRO A CA 1
ATOM 675 C C . PRO A 1 87 ? 9.420 10.297 5.694 1.00 95.31 87 PRO A C 1
ATOM 677 O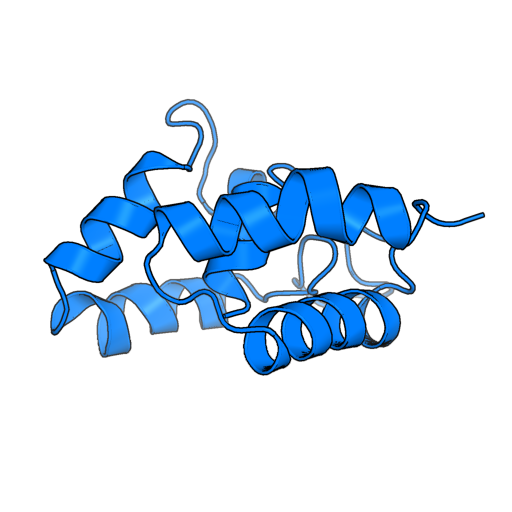 O . PRO A 1 87 ? 9.309 11.414 5.199 1.00 95.31 87 PRO A O 1
ATOM 680 N N . ALA A 1 88 ? 10.511 9.541 5.560 1.00 97.25 88 ALA A N 1
ATOM 681 C CA . ALA A 1 88 ? 11.675 9.921 4.764 1.00 97.25 88 ALA A CA 1
ATOM 682 C C . ALA A 1 88 ? 11.479 9.691 3.255 1.00 97.25 88 ALA A C 1
ATOM 684 O O . ALA A 1 88 ? 12.313 10.123 2.467 1.00 97.25 88 ALA A O 1
ATOM 685 N N . LEU A 1 89 ? 10.406 8.999 2.863 1.00 97.44 89 LEU A N 1
ATOM 686 C CA . LEU A 1 89 ? 10.082 8.682 1.477 1.00 97.44 89 LEU A CA 1
ATOM 687 C C . LEU A 1 89 ? 8.867 9.495 1.018 1.00 97.44 89 LEU A C 1
ATOM 689 O O . LEU A 1 89 ? 7.936 9.744 1.790 1.00 97.44 89 LEU A O 1
ATOM 693 N N . SER A 1 90 ? 8.840 9.855 -0.264 1.00 96.75 90 SER A N 1
ATOM 694 C CA . SER A 1 90 ? 7.633 10.365 -0.919 1.00 96.75 90 SER A CA 1
ATOM 695 C C . SER A 1 90 ? 6.505 9.322 -0.903 1.00 96.75 90 SER A C 1
ATOM 697 O O . SER A 1 90 ? 6.717 8.138 -0.619 1.00 96.75 90 SER A O 1
ATOM 699 N N . MET A 1 91 ? 5.277 9.744 -1.215 1.00 95.50 91 MET A N 1
ATOM 700 C CA . MET A 1 91 ? 4.144 8.815 -1.310 1.00 95.50 91 MET A CA 1
ATOM 701 C C . MET A 1 91 ? 4.374 7.749 -2.387 1.00 95.50 91 MET A C 1
ATOM 703 O O . MET A 1 91 ? 4.187 6.565 -2.117 1.00 95.50 91 MET A O 1
ATOM 707 N N . SER A 1 92 ? 4.871 8.144 -3.561 1.00 96.38 92 SER A N 1
ATOM 708 C CA . SER A 1 92 ? 5.195 7.218 -4.651 1.00 96.38 92 SER A CA 1
ATOM 709 C C . SER A 1 92 ? 6.310 6.239 -4.281 1.00 96.38 92 SER A C 1
ATOM 711 O O . SER A 1 92 ? 6.227 5.058 -4.603 1.00 96.38 92 SER A O 1
ATOM 713 N N . GLU A 1 93 ? 7.348 6.686 -3.570 1.00 97.50 93 GLU A N 1
ATOM 714 C CA . GLU A 1 93 ? 8.401 5.782 -3.086 1.00 97.50 93 GLU A CA 1
ATOM 715 C C . GLU A 1 93 ? 7.867 4.797 -2.044 1.00 97.50 93 GLU A C 1
ATOM 717 O O . GLU A 1 93 ? 8.219 3.616 -2.089 1.00 97.50 93 GLU A O 1
ATOM 722 N N . ASN A 1 94 ? 6.978 5.243 -1.149 1.00 97.94 94 ASN A N 1
ATOM 723 C CA . ASN A 1 94 ? 6.272 4.344 -0.239 1.00 97.94 94 ASN A CA 1
ATOM 724 C C . ASN A 1 94 ? 5.440 3.311 -1.013 1.00 97.94 94 ASN A C 1
ATOM 726 O O . ASN A 1 94 ? 5.587 2.123 -0.751 1.00 97.94 94 ASN A O 1
ATOM 730 N N . LEU A 1 95 ? 4.640 3.718 -2.003 1.00 96.81 95 LEU A N 1
ATOM 731 C CA . LEU A 1 95 ? 3.880 2.779 -2.842 1.00 96.81 95 LEU A CA 1
ATOM 732 C C . LEU A 1 95 ? 4.778 1.756 -3.542 1.00 96.81 95 LEU A C 1
ATOM 734 O O . LEU A 1 95 ? 4.454 0.573 -3.591 1.00 96.81 95 LEU A O 1
ATOM 738 N N . ALA A 1 96 ? 5.913 2.206 -4.077 1.00 97.25 96 ALA A N 1
ATOM 739 C CA . ALA A 1 96 ? 6.810 1.349 -4.837 1.00 97.25 96 ALA A CA 1
ATOM 740 C C . ALA A 1 96 ? 7.587 0.358 -3.959 1.00 97.25 96 ALA A C 1
ATOM 742 O O . ALA A 1 96 ? 7.861 -0.755 -4.404 1.00 97.25 96 ALA A O 1
ATOM 743 N N . THR A 1 97 ? 7.984 0.757 -2.746 1.00 97.06 97 THR A N 1
ATOM 744 C CA . THR A 1 97 ? 9.021 0.040 -1.975 1.00 97.06 97 THR A CA 1
ATOM 745 C C . THR A 1 97 ? 8.586 -0.432 -0.590 1.00 97.06 97 THR A C 1
ATOM 747 O O . THR A 1 97 ? 9.190 -1.355 -0.045 1.00 97.06 97 THR A O 1
ATOM 750 N N . ASN A 1 98 ? 7.533 0.149 -0.013 1.00 97.88 98 ASN A N 1
ATOM 751 C CA . ASN A 1 98 ? 7.017 -0.233 1.295 1.00 97.88 98 ASN A CA 1
ATOM 752 C C . ASN A 1 98 ? 5.833 -1.192 1.124 1.00 97.88 98 ASN A C 1
ATOM 754 O O . ASN A 1 98 ? 4.694 -0.780 0.913 1.00 97.88 98 ASN A O 1
ATOM 758 N N . LEU A 1 99 ? 6.114 -2.492 1.229 1.00 98.00 99 LEU A N 1
ATOM 759 C CA . LEU A 1 99 ? 5.123 -3.539 0.980 1.00 98.00 99 LEU A CA 1
ATOM 760 C C . LEU A 1 99 ? 3.916 -3.475 1.930 1.00 98.00 99 LEU A C 1
ATOM 762 O O . LEU A 1 99 ? 2.805 -3.760 1.496 1.00 98.00 99 LEU A O 1
ATOM 766 N N . MET A 1 100 ? 4.100 -3.094 3.201 1.00 97.62 100 MET A N 1
ATOM 767 C CA . MET A 1 100 ? 2.960 -2.950 4.117 1.00 97.62 100 MET A CA 1
ATOM 768 C C . MET A 1 100 ? 2.067 -1.786 3.692 1.00 97.62 100 MET A C 1
ATOM 770 O O . MET A 1 100 ? 0.858 -1.955 3.602 1.00 97.62 100 MET A O 1
ATOM 774 N N . TYR A 1 101 ? 2.662 -0.642 3.355 1.00 98.12 101 TYR A N 1
ATOM 775 C CA . TYR A 1 101 ? 1.908 0.518 2.885 1.00 98.12 101 TYR A CA 1
ATOM 776 C C . TYR A 1 101 ? 1.150 0.229 1.582 1.00 98.12 101 TYR A C 1
ATOM 778 O O . TYR A 1 101 ? -0.024 0.563 1.457 1.00 98.12 101 TYR A O 1
ATOM 786 N N . GLY A 1 102 ? 1.788 -0.452 0.624 1.00 98.06 102 GLY A N 1
ATOM 787 C CA . GLY A 1 102 ? 1.119 -0.883 -0.606 1.00 98.06 102 GLY A CA 1
ATOM 788 C C . GLY A 1 102 ? -0.069 -1.820 -0.347 1.00 98.06 102 GLY A C 1
ATOM 789 O O . GLY A 1 102 ? -1.106 -1.673 -0.992 1.00 98.06 102 GLY A O 1
ATOM 790 N N . ALA A 1 103 ? 0.049 -2.737 0.622 1.00 98.31 103 ALA A N 1
ATOM 791 C CA . ALA A 1 103 ? -1.030 -3.655 0.987 1.00 98.31 103 ALA A CA 1
ATOM 792 C C . ALA A 1 103 ? -2.240 -2.918 1.578 1.00 98.31 103 ALA A C 1
ATOM 794 O O . ALA A 1 103 ? -3.376 -3.288 1.296 1.00 98.31 103 ALA A O 1
ATOM 795 N N . GLU A 1 104 ? -2.002 -1.878 2.382 1.00 97.25 104 GLU A N 1
ATOM 796 C CA . GLU A 1 104 ? -3.070 -1.048 2.946 1.00 97.25 104 GLU A CA 1
ATOM 797 C C . GLU A 1 104 ? -3.762 -0.196 1.893 1.00 97.25 104 GLU A C 1
ATOM 799 O O . GLU A 1 104 ? -4.983 -0.120 1.885 1.00 97.25 104 GLU A O 1
ATOM 804 N N . VAL A 1 105 ? -2.997 0.415 0.987 1.00 97.69 105 VAL A N 1
ATOM 805 C CA . VAL A 1 105 ? -3.561 1.217 -0.108 1.00 97.69 105 VAL A CA 1
ATOM 806 C C . VAL A 1 105 ? -4.400 0.355 -1.054 1.00 97.69 105 VAL A C 1
ATOM 808 O O . VAL A 1 105 ? -5.394 0.830 -1.593 1.00 97.69 105 VAL A O 1
ATOM 811 N N . CYS A 1 106 ? -4.026 -0.912 -1.251 1.00 97.81 106 CYS A N 1
ATOM 812 C CA . CYS A 1 106 ? -4.804 -1.856 -2.052 1.00 97.81 106 CYS A CA 1
ATOM 813 C C . CYS A 1 106 ? -6.165 -2.216 -1.418 1.00 97.81 106 CYS A C 1
ATOM 815 O O . CYS A 1 106 ? -7.057 -2.683 -2.130 1.00 97.81 106 CYS A O 1
ATOM 817 N N . ARG A 1 107 ? -6.314 -2.084 -0.095 1.00 95.50 107 ARG A N 1
ATOM 818 C CA . ARG A 1 107 ? -7.481 -2.574 0.649 1.00 95.50 107 ARG A CA 1
ATOM 819 C C . ARG A 1 107 ? -8.658 -1.605 0.643 1.00 95.50 107 ARG A C 1
ATOM 821 O O . ARG A 1 107 ? -9.794 -2.127 0.515 1.00 95.50 107 ARG A O 1
#

Mean predicted aligned error: 2.43 Å

Secondary structure (DSSP, 8-state):
----HHHIIIIIIHHHHHHHT---HHHHHHHHHHHHHHHTTT-SB-SSS---BTTTTB-HHHHHHIIIIIGGG-HHHHHHHHHSS-TTS-HHHHHHH-HHHHHHHH-

Radius of gyration: 12.98 Å; Cα contacts (8 Å, |Δi|>4): 147; chains: 1; bounding box: 26×31×32 Å

Sequence (107 aa):
MSLDATQLRQMVIKPALEKLGLWSMAAEELVLGTAIVESAAIYLRQHGAGPALGLWQVEPATHDDLYTNYLSYRQELGSRLMELRSPALSMSENLATNLMYGAEVCR

Foldseek 3Di:
DAPDLVCLLPVAQQVLCVLLVNDDPVLSVQLSVLLCVQPVNHDQADPDDAQFGGSNRDHVVNVVCCVPPPCVVVVVSVVSLVVQADPVDDPRCCCHPVRSSVSSSND

Nearest PDB structures (foldseek):
  3bkv-assembly1_A  TM=6.527E-01  e=5.669E-01  Phikzvirus phiKZ

pLDDT: mean 96.27, std 3.37, range [75.88, 98.69]

===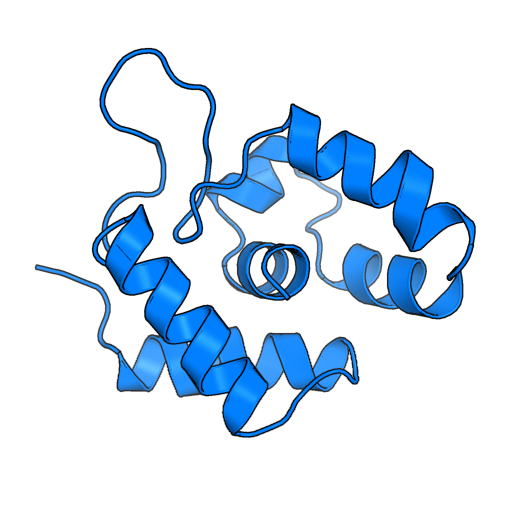 Feature glossary ===
The record interleaves many kinds of information about one protein. Here is each kind framed as the question it answers.

Q: What are the backbone torsion angles?
A: φ (phi) and ψ (psi) are the two rotatable backbone dihedrals per residue: φ is the C(i-1)–N–Cα–C torsion, ψ is the N–Cα–C–N(i+1) torsion, both in degrees on (−180°, 180°]. α-helical residues cluster near (−60°, −45°); β-strand residues near (−120°, +130°). A Ramachandran plot is simply a scatter of (φ, ψ) for every residue.

Q: What is the amino-acid chain?
A: This is the polypeptide sequence — one letter per residue, N-terminus first. Length ranges from a few dozen residues for small domains to over a thousand for large multi-domain proteins.

Q: How mobile is each atom in the crystal?
A: For experimental (PDB) structures, the B-factor (temperature factor) quantifies the positional spread of each atom in the crystal — a combination of thermal vibration and static disorder — in units of Å². High B-factors mark flexible loops or poorly resolved regions; low B-factors mark the rigid, well-ordered core.

Q: Are the domains correctly placed relative to each other?
A: Predicted Aligned Error (PAE) is an AlphaFold confidence matrix: entry (i, j) is the expected error in the position of residue j, in ångströms, when the prediction is superimposed on the true structure at residue i. Low PAE within a block of residues means that block is internally rigid and well-predicted; high PAE between two bloc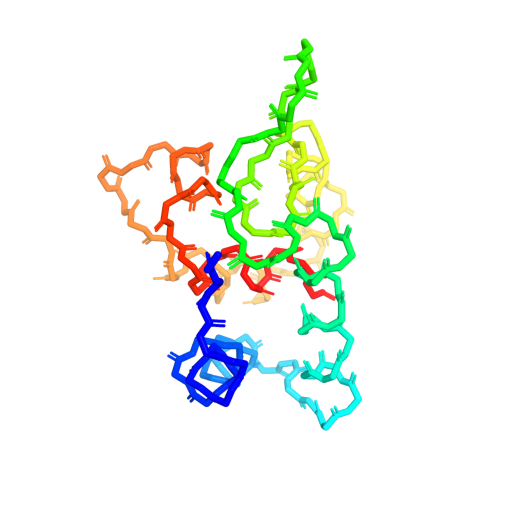ks means their relative placement is uncertain even if each block individually is confident.

Q: How confident is the AlphaFold model at each residue?
A: pLDDT is the predicted lDDT-Cα score: AlphaFold's confidence that the local environment of each residue (all inter-atomic distances within 15 Å) is correctly placed. It is a per-residue number between 0 and 100, with higher meaning more reliable.

Q: What family and function is it annotated with?
A: Functional annotations link the protein to curated databases. InterPro entries identify conserved domains and families by matching the sequence against member-database signatures (Pfam, PROSITE, CDD, …). Gene Ontology (GO) terms describe molecular function, biological process, and cellular component in a controlled vocabulary. CATH places the structure in a hierarchical fold classification (Class/Architecture/Topology/Homologous-superfamily). The organism is the source species.

Q: How big and how compact is the whole molecule?
A: Three whole-structure scalars: the radius of gyration (RMS distance of Cα from centroid, in Å), the count of Cα–Cα contacts (pairs closer than 8 Å and separated by more than four residues in sequence — i.e. tertiary, not local, contacts), and the bounding-box dimensions. Together they distinguish compact globular folds from extended fibres or disordered chains.

Q: What known structures does this most resemble?
A: The Foldseek neighbor list gives the closest experimentally determined structures in the PDB, ranked by structural alignment. TM-score near 1 means near-identical fold; near 0.3 means only rough topology match. This is how one finds what a novel AlphaFold prediction most resembles in the solved-structure universe.

Q: Which residues are buried vs exposed?
A: SASA measures how much of the protein is reachable by solvent. It is computed by rolling a water-sized probe over the atomic surface and summing the exposed area (Å²). Per-residue SASA distinguishes core (buried, low SASA) from surface (exposed, high SASA) residues; total SASA is a whole-molecule size measure.

Q: Which residues are in helices, strands, or loops?
A: Eight-state secondary structure (DSSP): H is the canonical α-helix, G the tighter 3₁₀-helix, I the wider π-helix; E/B are β-structure, T and S are turns and bends, and '-' is everything else. DSSP derives these from the pattern of main-chain N–H···O=C hydrogen bonds, not from the sequence.

Q: Where is each backbone atom in 3D?
A: Structure coordinates are given as an mmCIF _atom_site loop: one row per atom with element, residue name, chain id, sequence number, and x/y/z position in Å. Only the four main-chain atoms per residue are included here; side chains are omitted to keep the record compact.

Q: What if only a Cα trace is available?
A: Three-state secondary structure (P-SEA) collapses the eight DSSP classes into helix (a), strand (b), and coil (c). P-SEA assigns these from Cα geometry alone — distances and angles — without requiring backbone oxygens, so it works on any Cα trace.

Q: What do the rendered images show?
A: The six renders are orthographic views along the three Cartesian axes in both directions. Representation (cartoon, sticks, or surface) and color scheme (sequence-rainbow or by-chain) vary across proteins so the training set covers all the common visualization conventions.

Q: What does the local fold look like, residue by residue?
A: Foldseek's 3Di representation compresses backbone geometry into a per-residue letter drawn from a learned twenty-state alphabet. It captures the tertiary interaction pattern around each residue — which residues are packed against it in space, regardless of where they are in sequence.

Q: What do the diagnostic plots show?
A: The contact map is a binary N×N matrix image: pixel (i, j) is dark where Cα_i and Cα_j are within 8 Å and |i−j|>4. Because the |i−j|>4 filter removes local helical contacts, off-diagonal stripes parallel to the main diagonal indicate parallel β-sheets; stripes perpendicular to it indicate antiparallel β-sheets. The Ramachandran plot scatters every residue's (φ, ψ) pair against the sterically allowed regions. The PAE heatmap renders the predicted-aligned-error matrix.